Protein AF-A0A015IZM3-F1 (afdb_monomer_lite)

Secondary structure (DSSP, 8-state):
----HHHHHHHHHHHHHTTHHHHH-----EEE-----------GGGGTHHHHHHHHHHHHHHTT----SHHHHHHHHTTSTT-----EE---TTTTTTBPPPTT--TT-EEE---SSTTTT-EEEESBTTBS--EEE-HHHHTTTBSSPPP----EEPPPPPPPSS---PPP--TT---

Structure (mmCIF, N/CA/C/O backbone):
data_AF-A0A015IZM3-F1
#
_entry.id   AF-A0A015IZM3-F1
#
loop_
_atom_site.group_PDB
_atom_site.id
_atom_site.type_symbol
_atom_site.label_atom_id
_atom_site.label_alt_id
_atom_site.label_comp_id
_atom_site.label_asym_id
_atom_site.label_entity_id
_atom_site.label_seq_id
_atom_site.pdbx_PDB_ins_code
_atom_site.Cartn_x
_atom_site.Cartn_y
_atom_site.Cartn_z
_atom_site.occupancy
_atom_site.B_iso_or_equiv
_atom_site.auth_seq_id
_atom_site.auth_comp_id
_atom_site.auth_asym_id
_atom_site.auth_atom_id
_atom_site.pdbx_PDB_model_num
ATOM 1 N N . MET A 1 1 ? 13.646 -12.390 21.879 1.00 31.30 1 MET A N 1
ATOM 2 C CA . MET A 1 1 ? 12.645 -11.314 22.032 1.00 31.30 1 MET A CA 1
ATOM 3 C C . MET A 1 1 ? 12.092 -11.050 20.647 1.00 31.30 1 MET A C 1
ATOM 5 O O . MET A 1 1 ? 12.890 -10.894 19.738 1.00 31.30 1 MET A O 1
ATOM 9 N N . SER A 1 2 ? 10.776 -11.173 20.465 1.00 40.72 2 SER A N 1
ATOM 10 C CA . SER A 1 2 ? 10.121 -11.045 19.157 1.00 40.72 2 SER A CA 1
ATOM 11 C C . SER A 1 2 ? 10.248 -9.608 18.666 1.00 40.72 2 SER A C 1
ATOM 13 O O . SER A 1 2 ? 9.826 -8.693 19.372 1.00 40.72 2 SER A O 1
ATOM 15 N N . ASP A 1 3 ? 10.850 -9.424 17.497 1.00 42.78 3 ASP A N 1
ATOM 16 C CA . ASP A 1 3 ? 10.944 -8.140 16.814 1.00 42.78 3 ASP A CA 1
ATOM 17 C C . ASP A 1 3 ? 9.534 -7.674 16.413 1.00 42.78 3 ASP A C 1
ATOM 19 O O . ASP A 1 3 ? 8.949 -8.127 15.433 1.00 42.78 3 ASP A O 1
ATOM 23 N N . ASN A 1 4 ? 8.941 -6.805 17.232 1.00 53.84 4 ASN A N 1
ATOM 24 C CA . ASN A 1 4 ? 7.640 -6.205 16.946 1.00 53.84 4 ASN A CA 1
ATOM 25 C C . ASN A 1 4 ? 7.734 -5.080 15.896 1.00 53.84 4 ASN A C 1
ATOM 27 O O . ASN A 1 4 ? 6.693 -4.530 15.537 1.00 53.84 4 ASN A O 1
ATOM 31 N N . GLY A 1 5 ? 8.932 -4.718 15.411 1.00 54.72 5 GLY A N 1
ATOM 32 C CA . GLY A 1 5 ? 9.153 -3.584 14.505 1.00 54.72 5 GLY A CA 1
ATOM 33 C C . GLY A 1 5 ? 8.346 -3.687 13.210 1.00 54.72 5 GLY A C 1
ATOM 34 O O . GLY A 1 5 ? 7.676 -2.735 12.810 1.00 54.72 5 GLY A O 1
ATOM 35 N N . ALA A 1 6 ? 8.292 -4.889 12.640 1.00 57.69 6 ALA A N 1
ATOM 36 C CA . ALA A 1 6 ? 7.444 -5.259 11.509 1.00 57.69 6 ALA A CA 1
ATOM 37 C C . ALA A 1 6 ? 5.963 -4.860 11.691 1.00 57.69 6 ALA A C 1
ATOM 39 O O . ALA A 1 6 ? 5.340 -4.229 10.831 1.00 57.69 6 ALA A O 1
ATOM 40 N N . HIS A 1 7 ? 5.397 -5.172 12.857 1.00 63.56 7 HIS A N 1
ATOM 41 C CA . HIS A 1 7 ? 3.988 -4.919 13.146 1.00 63.56 7 HIS A CA 1
ATOM 42 C C . HIS A 1 7 ? 3.680 -3.428 13.371 1.00 63.56 7 HIS A C 1
ATOM 44 O O . HIS A 1 7 ? 2.561 -2.983 13.086 1.00 63.56 7 HIS A O 1
ATOM 50 N N . TYR A 1 8 ? 4.654 -2.649 13.857 1.00 67.06 8 TYR A N 1
ATOM 51 C CA . TYR A 1 8 ? 4.537 -1.189 13.918 1.00 67.06 8 TYR A CA 1
ATOM 52 C C . TYR A 1 8 ? 4.476 -0.595 12.514 1.00 67.06 8 TYR A C 1
ATOM 54 O O . TYR A 1 8 ? 3.544 0.152 12.226 1.00 67.06 8 TYR A O 1
ATOM 62 N N . HIS A 1 9 ? 5.367 -1.027 11.618 1.00 68.94 9 HIS A N 1
ATOM 63 C CA . HIS A 1 9 ? 5.409 -0.517 10.250 1.00 68.94 9 HIS A CA 1
ATOM 64 C C . HIS A 1 9 ? 4.086 -0.733 9.493 1.00 68.94 9 HIS A C 1
ATOM 66 O O . HIS A 1 9 ? 3.568 0.182 8.849 1.00 68.94 9 HIS A O 1
ATOM 72 N N . SER A 1 10 ? 3.492 -1.922 9.636 1.00 73.12 10 SER A N 1
ATOM 73 C CA . SER A 1 10 ? 2.195 -2.238 9.028 1.00 73.12 10 SER A CA 1
ATOM 74 C C . SER A 1 10 ? 1.063 -1.346 9.548 1.00 73.12 10 SER A C 1
ATOM 76 O O . SER A 1 10 ? 0.261 -0.831 8.770 1.00 73.12 10 SER A O 1
ATOM 78 N N . SER A 1 11 ? 1.010 -1.130 10.864 1.00 77.06 11 SER A N 1
ATOM 79 C CA . SER A 1 11 ? -0.050 -0.333 11.496 1.00 77.06 11 SER A CA 1
ATOM 80 C C . SER A 1 11 ? 0.076 1.154 11.143 1.00 77.06 11 SER A C 1
ATOM 82 O O . SER A 1 11 ? -0.928 1.829 10.921 1.00 77.06 11 SER A O 1
ATOM 84 N N . GLU A 1 12 ? 1.309 1.658 11.054 1.00 77.31 12 GLU A N 1
ATOM 85 C CA . GLU A 1 12 ? 1.615 3.021 10.619 1.00 77.31 12 GLU A CA 1
ATOM 86 C C . GLU A 1 12 ? 1.162 3.282 9.188 1.00 77.31 12 GLU A C 1
ATOM 88 O O . GLU A 1 12 ? 0.444 4.248 8.934 1.00 77.31 12 GLU A O 1
ATOM 93 N N . LEU A 1 13 ? 1.519 2.396 8.255 1.00 77.62 13 LEU A N 1
ATOM 94 C CA . LEU A 1 13 ? 1.114 2.553 6.863 1.00 77.62 13 LEU A CA 1
ATOM 95 C C . LEU A 1 13 ? -0.413 2.515 6.717 1.00 77.62 13 LEU A C 1
ATOM 97 O O . LEU A 1 13 ? -0.970 3.350 6.009 1.00 77.62 13 LEU A O 1
ATOM 101 N N . MET A 1 14 ? -1.097 1.604 7.422 1.00 81.12 14 MET A N 1
ATOM 102 C CA . MET A 1 14 ? -2.566 1.541 7.437 1.00 81.12 14 MET A CA 1
ATOM 103 C C . MET A 1 14 ? -3.193 2.862 7.888 1.00 81.12 14 MET A C 1
ATOM 105 O O . MET A 1 14 ? -4.167 3.319 7.293 1.00 81.12 14 MET A O 1
ATOM 109 N N . ALA A 1 15 ? -2.629 3.473 8.929 1.00 80.50 15 ALA A N 1
ATOM 110 C CA . ALA A 1 15 ? -3.103 4.739 9.455 1.00 80.50 15 ALA A CA 1
ATOM 111 C C . ALA A 1 15 ? -2.925 5.888 8.449 1.00 80.50 15 ALA A C 1
ATOM 113 O O . ALA A 1 15 ? -3.828 6.704 8.302 1.00 80.50 15 ALA A O 1
ATOM 114 N N . ILE A 1 16 ? -1.808 5.933 7.714 1.00 79.81 16 ILE A N 1
ATOM 115 C CA . ILE A 1 16 ? -1.577 6.959 6.684 1.00 79.81 16 ILE A CA 1
ATOM 116 C C . ILE A 1 16 ? -2.477 6.718 5.460 1.00 79.81 16 ILE A C 1
ATOM 118 O O . ILE A 1 16 ? -3.134 7.652 5.002 1.00 79.81 16 ILE A O 1
ATOM 122 N N . ILE A 1 17 ? -2.534 5.485 4.936 1.00 80.38 17 ILE A N 1
ATOM 123 C CA . ILE A 1 17 ? -3.323 5.130 3.739 1.00 80.38 17 ILE A CA 1
ATOM 124 C C . ILE A 1 17 ? -4.797 5.499 3.921 1.00 80.38 17 ILE A C 1
ATOM 126 O O . ILE A 1 17 ? -5.424 5.982 2.979 1.00 80.38 17 ILE A O 1
ATOM 130 N N . ALA A 1 18 ? -5.328 5.350 5.138 1.00 81.88 18 ALA A N 1
ATOM 131 C CA . ALA A 1 18 ? -6.704 5.719 5.455 1.00 81.88 18 ALA A CA 1
ATOM 132 C C . ALA A 1 18 ? -7.052 7.184 5.146 1.00 81.88 18 ALA A C 1
ATOM 134 O O . ALA A 1 18 ? -8.217 7.491 4.904 1.00 81.88 18 ALA A O 1
ATOM 135 N N . HIS A 1 19 ? -6.055 8.069 5.107 1.00 82.81 19 HIS A N 1
ATOM 136 C CA . HIS A 1 19 ? -6.230 9.485 4.807 1.00 82.81 19 HIS A CA 1
ATOM 137 C C . HIS A 1 19 ? -5.755 9.893 3.405 1.00 82.81 19 HIS A C 1
ATOM 139 O O . HIS A 1 19 ? -5.877 11.057 3.038 1.00 82.81 19 HIS A O 1
ATOM 145 N N . TRP A 1 20 ? -5.221 8.986 2.581 1.00 83.25 20 TRP A N 1
ATOM 146 C CA . TRP A 1 20 ? -4.648 9.361 1.278 1.00 83.25 20 TRP A CA 1
ATOM 147 C C . TRP A 1 20 ? -5.655 9.945 0.296 1.00 83.25 20 TRP A C 1
ATOM 149 O O . TRP A 1 20 ? -5.320 10.873 -0.442 1.00 83.25 20 TRP A O 1
ATOM 159 N N . ASN A 1 21 ? -6.883 9.432 0.290 1.00 83.88 21 ASN A N 1
ATOM 160 C CA . ASN A 1 21 ? -7.919 9.977 -0.575 1.00 83.88 21 ASN A CA 1
ATOM 161 C C . ASN A 1 21 ? -8.290 11.404 -0.144 1.00 83.88 21 ASN A C 1
ATOM 163 O O . ASN A 1 21 ? -8.295 12.312 -0.969 1.00 83.88 21 ASN A O 1
ATOM 167 N N . GLU A 1 22 ? -8.483 11.620 1.159 1.00 85.38 22 GLU A N 1
ATOM 168 C CA . GLU A 1 22 ? -8.754 12.939 1.739 1.00 85.38 22 GLU A CA 1
ATOM 169 C C . GLU A 1 22 ? -7.607 13.927 1.468 1.00 85.38 22 GLU A C 1
ATOM 171 O O . GLU A 1 22 ? -7.831 15.058 1.039 1.00 85.38 22 GLU A O 1
ATOM 176 N N . TRP A 1 23 ? -6.364 13.502 1.701 1.00 85.31 23 TRP A N 1
ATOM 177 C CA . TRP A 1 23 ? -5.197 14.375 1.645 1.00 85.31 23 TRP A CA 1
ATOM 178 C C . TRP A 1 23 ? -4.673 14.613 0.236 1.00 85.31 23 TRP A C 1
ATOM 180 O O . TRP A 1 23 ? -4.204 15.712 -0.045 1.00 85.31 23 TRP A O 1
ATOM 190 N N . TYR A 1 24 ? -4.701 13.617 -0.644 1.00 83.38 24 TYR A N 1
ATOM 191 C CA . TYR A 1 24 ? -4.023 13.685 -1.943 1.00 83.38 24 TYR A CA 1
ATOM 192 C C . TYR A 1 24 ? -4.926 13.333 -3.124 1.00 83.38 24 TYR A C 1
ATOM 194 O O . TYR A 1 24 ? -4.442 13.333 -4.249 1.00 83.38 24 TYR A O 1
ATOM 202 N N . GLN A 1 25 ? -6.213 13.034 -2.898 1.00 85.81 25 GLN A N 1
ATOM 203 C CA . GLN A 1 25 ? -7.117 12.507 -3.932 1.00 85.81 25 GLN A CA 1
ATOM 204 C C . GLN A 1 25 ? -6.595 11.204 -4.562 1.00 85.81 25 GLN A C 1
ATOM 206 O O . GLN A 1 25 ? -6.920 10.869 -5.698 1.00 85.81 25 GLN A O 1
ATOM 211 N N . ILE A 1 26 ? -5.792 10.448 -3.804 1.00 82.94 26 ILE A N 1
ATOM 212 C CA . ILE A 1 26 ? -5.265 9.149 -4.219 1.00 82.94 26 ILE A CA 1
ATOM 213 C C . ILE A 1 26 ? -6.156 8.062 -3.638 1.00 82.94 26 ILE A C 1
ATOM 215 O O . ILE A 1 26 ? -6.314 7.937 -2.424 1.00 82.94 26 ILE A O 1
ATOM 219 N N . GLU A 1 27 ? -6.736 7.258 -4.516 1.00 86.50 27 GLU A N 1
ATOM 220 C CA . GLU A 1 27 ? -7.569 6.132 -4.129 1.00 86.50 27 GLU A CA 1
ATOM 221 C C . GLU A 1 27 ? -6.742 4.841 -4.119 1.00 86.50 27 GLU A C 1
ATOM 223 O O . GLU A 1 27 ? -6.453 4.248 -5.158 1.00 86.50 27 GLU A O 1
ATOM 228 N N . VAL A 1 28 ? -6.349 4.398 -2.925 1.00 84.62 28 VAL A N 1
ATOM 229 C CA . VAL A 1 28 ? -5.643 3.124 -2.751 1.00 84.62 28 VAL A CA 1
ATOM 230 C C . VAL A 1 28 ? -6.648 1.982 -2.878 1.00 84.62 28 VAL A C 1
ATOM 232 O O . VAL A 1 28 ? -7.685 1.991 -2.219 1.00 84.62 28 VAL A O 1
ATOM 235 N N . ARG A 1 29 ? -6.350 0.992 -3.726 1.00 87.88 29 ARG A N 1
ATOM 236 C CA . ARG A 1 29 ? -7.209 -0.188 -3.942 1.00 87.88 29 ARG A CA 1
ATOM 237 C C . ARG A 1 29 ? -6.700 -1.410 -3.187 1.00 87.88 29 ARG A C 1
ATOM 239 O O . ARG A 1 29 ? -7.482 -2.115 -2.544 1.00 87.88 29 ARG A O 1
ATOM 246 N N . ASP A 1 30 ? -5.394 -1.627 -3.223 1.00 86.38 30 ASP A N 1
ATOM 247 C CA . ASP A 1 30 ? -4.704 -2.722 -2.556 1.00 86.38 30 ASP A CA 1
ATOM 248 C C . ASP A 1 30 ? -3.210 -2.418 -2.410 1.00 86.38 30 ASP A C 1
ATOM 250 O O . ASP A 1 30 ? -2.686 -1.510 -3.056 1.00 86.38 30 ASP A O 1
ATOM 254 N N . TRP A 1 31 ? -2.543 -3.132 -1.501 1.00 83.50 31 TRP A N 1
ATOM 255 C CA . TRP A 1 31 ? -1.093 -3.059 -1.318 1.00 83.50 31 TRP A CA 1
ATOM 256 C C . TRP A 1 31 ? -0.540 -4.356 -0.719 1.00 83.50 31 TRP A C 1
ATOM 258 O O . TRP A 1 31 ? -1.258 -5.168 -0.128 1.00 83.50 31 TRP A O 1
ATOM 268 N N . GLN A 1 32 ? 0.769 -4.543 -0.862 1.00 77.31 32 GLN A N 1
ATOM 269 C CA . GLN A 1 32 ? 1.512 -5.668 -0.307 1.00 77.31 32 GLN A CA 1
ATOM 270 C C . GLN A 1 32 ? 2.901 -5.180 0.115 1.00 77.31 32 GLN A C 1
ATOM 272 O O . GLN A 1 32 ? 3.525 -4.410 -0.614 1.00 77.31 32 GLN A O 1
ATOM 277 N N . PHE A 1 33 ? 3.384 -5.603 1.286 1.00 69.81 33 PHE A N 1
ATOM 278 C CA . PHE A 1 33 ? 4.757 -5.297 1.691 1.00 69.81 33 PHE A CA 1
ATOM 279 C C . PHE A 1 33 ? 5.745 -6.234 1.002 1.00 69.81 33 PHE A C 1
ATOM 281 O O . PHE A 1 33 ? 5.455 -7.406 0.753 1.00 69.81 33 PHE A O 1
ATOM 288 N N . LEU A 1 34 ? 6.934 -5.703 0.732 1.00 61.34 34 LEU A N 1
ATOM 289 C CA . LEU A 1 34 ? 8.061 -6.435 0.179 1.00 61.34 34 LEU A CA 1
ATOM 290 C C . LEU A 1 34 ? 9.246 -6.246 1.124 1.00 61.34 34 LEU A C 1
ATOM 292 O O . LEU A 1 34 ? 9.689 -5.120 1.334 1.00 61.34 34 LEU A O 1
ATOM 296 N N . GLU A 1 35 ? 9.755 -7.336 1.687 1.00 48.84 35 GLU A N 1
ATOM 297 C CA . GLU A 1 35 ? 11.016 -7.335 2.427 1.00 48.84 35 GLU A CA 1
ATOM 298 C C . GLU A 1 35 ? 12.085 -8.032 1.575 1.00 48.84 35 GLU A C 1
ATOM 300 O O . GLU A 1 35 ? 11.945 -9.219 1.270 1.00 48.84 35 GLU A O 1
ATOM 305 N N . PRO A 1 36 ? 13.153 -7.329 1.159 1.00 41.16 36 PRO A N 1
ATOM 306 C CA . PRO A 1 36 ? 14.318 -7.970 0.570 1.00 41.16 36 PRO A CA 1
ATOM 307 C C . PRO A 1 36 ? 15.136 -8.638 1.689 1.00 41.16 36 PRO A C 1
ATOM 309 O O . PRO A 1 36 ? 15.860 -7.968 2.420 1.00 41.16 36 PRO A O 1
ATOM 312 N N . GLY A 1 37 ? 15.011 -9.958 1.847 1.00 36.38 37 GLY A N 1
ATOM 313 C CA . GLY A 1 37 ? 15.763 -10.734 2.840 1.00 36.38 37 GLY A CA 1
ATOM 314 C C . GLY A 1 37 ? 15.491 -12.237 2.734 1.00 36.38 37 GLY A C 1
ATOM 315 O O . GLY A 1 37 ? 14.349 -12.642 2.576 1.00 36.38 37 GLY A O 1
ATOM 316 N N . GLU A 1 38 ? 16.570 -13.025 2.749 1.00 36.34 38 GLU A N 1
ATOM 317 C CA . GLU A 1 38 ? 16.718 -14.474 2.506 1.00 36.34 38 GLU A CA 1
ATOM 318 C C . GLU A 1 38 ? 15.458 -15.343 2.310 1.00 36.34 38 GLU A C 1
ATOM 320 O O . GLU A 1 38 ? 14.623 -15.542 3.190 1.00 36.34 38 GLU A O 1
ATOM 325 N N . ALA A 1 39 ? 15.410 -15.975 1.132 1.00 45.38 39 ALA A N 1
ATOM 326 C CA . ALA A 1 39 ? 14.409 -16.947 0.728 1.00 45.38 39 ALA A CA 1
ATOM 327 C C . ALA A 1 39 ? 14.171 -18.051 1.775 1.00 45.38 39 ALA A C 1
ATOM 329 O O . ALA A 1 39 ? 15.062 -18.845 2.083 1.00 45.38 39 ALA A O 1
ATOM 330 N N . LYS A 1 40 ? 12.913 -18.204 2.204 1.00 39.41 40 LYS A N 1
ATOM 331 C CA . LYS A 1 40 ? 12.394 -19.488 2.687 1.00 39.41 40 LYS A CA 1
ATOM 332 C C . LYS A 1 40 ? 10.889 -19.607 2.443 1.00 39.41 40 LYS A C 1
ATOM 334 O O . LYS A 1 40 ? 10.087 -19.011 3.144 1.00 39.41 40 LYS A O 1
ATOM 339 N N . SER A 1 41 ? 10.566 -20.380 1.403 1.00 53.06 41 SER A N 1
ATOM 340 C CA . SER A 1 41 ? 9.326 -21.126 1.123 1.00 53.06 41 SER A CA 1
ATOM 341 C C . SER A 1 41 ? 7.991 -20.585 1.671 1.00 53.06 41 SER A C 1
ATOM 343 O O . SER A 1 41 ? 7.779 -20.622 2.884 1.00 53.06 41 SER A O 1
ATOM 345 N N . THR A 1 42 ? 7.012 -20.346 0.778 1.00 36.97 42 THR A N 1
ATOM 346 C CA . THR A 1 42 ? 5.780 -21.176 0.624 1.00 36.97 42 THR A CA 1
ATOM 347 C C . THR A 1 42 ? 4.619 -20.388 -0.040 1.00 36.97 42 THR A C 1
ATOM 349 O O . THR A 1 42 ? 4.020 -19.523 0.587 1.00 36.97 42 THR A O 1
ATOM 352 N N . ILE A 1 43 ? 4.266 -20.804 -1.274 1.00 38.69 43 ILE A N 1
ATOM 353 C CA . ILE A 1 43 ? 2.975 -20.703 -2.016 1.00 38.69 43 ILE A CA 1
ATOM 354 C C . ILE A 1 43 ? 2.849 -19.705 -3.198 1.00 38.69 43 ILE A C 1
ATOM 356 O O . ILE A 1 43 ? 2.908 -18.483 -3.082 1.00 38.69 43 ILE A O 1
ATOM 360 N N . ASP A 1 44 ? 2.563 -20.312 -4.356 1.00 39.44 44 ASP A N 1
ATOM 361 C CA . ASP A 1 44 ? 2.580 -19.852 -5.754 1.00 39.44 44 ASP A CA 1
ATOM 362 C C . ASP A 1 44 ? 1.641 -18.702 -6.178 1.00 39.44 44 ASP A C 1
ATOM 364 O O . ASP A 1 44 ? 1.564 -18.377 -7.360 1.00 39.44 44 ASP A O 1
ATOM 368 N N . SER A 1 45 ? 0.978 -17.989 -5.268 1.00 40.72 45 SER A N 1
ATOM 369 C CA . SER A 1 45 ? 0.394 -16.670 -5.602 1.00 40.72 45 SER A CA 1
ATOM 370 C C . SER A 1 45 ? 1.411 -15.533 -5.459 1.00 40.72 45 SER A C 1
ATOM 372 O O . SER A 1 45 ? 1.262 -14.479 -6.078 1.00 40.72 45 SER A O 1
ATOM 374 N N . HIS A 1 46 ? 2.511 -15.783 -4.739 1.00 47.25 46 HIS A N 1
ATOM 375 C CA . HIS A 1 46 ? 3.743 -15.000 -4.826 1.00 47.25 46 HIS A CA 1
ATOM 376 C C . HIS A 1 46 ? 4.426 -15.115 -6.208 1.00 47.25 46 HIS A C 1
ATOM 378 O O . HIS A 1 46 ? 5.483 -14.549 -6.413 1.00 47.25 46 HIS A O 1
ATOM 384 N N . HIS A 1 47 ? 3.865 -15.826 -7.188 1.00 48.72 47 HIS A N 1
ATOM 385 C CA . HIS A 1 47 ? 4.478 -15.990 -8.510 1.00 48.72 47 HIS A CA 1
ATOM 386 C C . HIS A 1 47 ? 3.865 -15.093 -9.601 1.00 48.72 47 HIS A C 1
ATOM 388 O O . HIS A 1 47 ? 4.220 -15.256 -10.761 1.00 48.72 47 HIS A O 1
ATOM 394 N N . ALA A 1 48 ? 2.973 -14.143 -9.296 1.00 39.38 48 ALA A N 1
ATOM 395 C CA . ALA A 1 48 ? 2.396 -13.257 -10.324 1.00 39.38 48 ALA A CA 1
ATOM 396 C C . ALA A 1 48 ? 2.778 -11.780 -10.127 1.00 39.38 48 ALA A C 1
ATOM 398 O O . ALA A 1 48 ? 3.507 -11.230 -10.946 1.00 39.38 48 ALA A O 1
ATOM 399 N N . ALA A 1 49 ? 2.374 -11.147 -9.019 1.00 44.75 49 ALA A N 1
ATOM 400 C CA . ALA A 1 49 ? 2.745 -9.754 -8.720 1.00 44.75 49 ALA A CA 1
ATOM 401 C C . ALA A 1 49 ? 4.239 -9.618 -8.373 1.00 44.75 49 ALA A C 1
ATOM 403 O O . ALA A 1 49 ? 4.956 -8.783 -8.921 1.00 44.75 49 ALA A O 1
ATOM 404 N N . ILE A 1 50 ? 4.720 -10.529 -7.527 1.00 49.56 50 ILE A N 1
ATOM 405 C CA . ILE A 1 50 ? 6.137 -10.702 -7.208 1.00 49.56 50 ILE A CA 1
ATOM 406 C C . ILE A 1 50 ? 6.913 -11.139 -8.451 1.00 49.56 50 ILE A C 1
ATOM 408 O O . ILE A 1 50 ? 8.010 -10.643 -8.623 1.00 49.56 50 ILE A O 1
ATOM 412 N N . SER A 1 51 ? 6.361 -11.940 -9.373 1.00 49.97 51 SER A N 1
ATOM 413 C CA . SER A 1 51 ? 7.069 -12.253 -10.626 1.00 49.97 51 SER A CA 1
ATOM 414 C C . SER A 1 51 ? 7.182 -11.085 -11.575 1.00 49.97 51 SER A C 1
ATOM 416 O O . SER A 1 51 ? 8.221 -10.974 -12.195 1.00 49.97 51 SER A O 1
ATOM 418 N N . ILE A 1 52 ? 6.176 -10.220 -11.724 1.00 52.09 52 ILE A N 1
ATOM 419 C CA . ILE A 1 52 ? 6.310 -9.058 -12.614 1.00 52.09 52 ILE A CA 1
ATOM 420 C C . ILE A 1 52 ? 7.392 -8.123 -12.060 1.00 52.09 52 ILE A C 1
ATOM 422 O O . ILE A 1 52 ? 8.325 -7.787 -12.783 1.00 52.09 52 ILE A O 1
ATOM 426 N N . LEU A 1 53 ? 7.353 -7.802 -10.762 1.00 57.97 53 LEU A N 1
ATOM 427 C CA . LEU A 1 53 ? 8.352 -6.933 -10.136 1.00 57.97 53 LEU A CA 1
ATOM 428 C C . LEU A 1 53 ? 9.742 -7.589 -10.016 1.00 57.97 53 LEU A C 1
ATOM 430 O O . LEU A 1 53 ? 10.738 -6.931 -10.306 1.00 57.97 53 LEU A O 1
ATOM 434 N N . LEU A 1 54 ? 9.842 -8.881 -9.660 1.00 55.75 54 LEU A N 1
ATOM 435 C CA . LEU A 1 54 ? 11.113 -9.620 -9.691 1.00 55.75 54 LEU A CA 1
ATOM 436 C C . LEU A 1 54 ? 11.620 -9.805 -11.110 1.00 55.75 54 LEU A C 1
ATOM 438 O O . LEU A 1 54 ? 12.812 -9.676 -11.300 1.00 55.75 54 LEU A O 1
ATOM 442 N N . LEU A 1 55 ? 10.796 -10.116 -12.111 1.00 55.72 55 LEU A N 1
ATOM 443 C CA . LEU A 1 55 ? 11.276 -10.246 -13.492 1.00 55.72 55 LEU A CA 1
ATOM 444 C C . LEU A 1 55 ? 11.846 -8.921 -13.979 1.00 55.72 55 LEU A C 1
ATOM 446 O O . LEU A 1 55 ? 12.895 -8.917 -14.620 1.00 55.72 55 LEU A O 1
ATOM 450 N N . ILE A 1 56 ? 11.192 -7.814 -13.634 1.00 62.94 56 ILE A N 1
ATOM 451 C CA . ILE A 1 56 ? 11.672 -6.466 -13.915 1.00 62.94 56 ILE A CA 1
ATOM 452 C C . ILE A 1 56 ? 12.998 -6.201 -13.196 1.00 62.94 56 ILE A C 1
ATOM 454 O O . ILE A 1 56 ? 13.991 -5.920 -13.861 1.00 62.94 56 ILE A O 1
ATOM 458 N N . ALA A 1 57 ? 13.058 -6.376 -11.874 1.00 60.25 57 ALA A N 1
ATOM 459 C CA . ALA A 1 57 ? 14.261 -6.119 -11.081 1.00 60.25 57 ALA A CA 1
ATOM 460 C C . ALA A 1 57 ? 15.419 -7.076 -11.426 1.00 60.25 57 ALA A C 1
ATOM 462 O O . ALA A 1 57 ? 16.554 -6.649 -11.597 1.00 60.25 57 ALA A O 1
ATOM 463 N N . VAL A 1 58 ? 15.151 -8.371 -11.605 1.00 62.47 58 VAL A N 1
ATOM 464 C CA . VAL A 1 58 ? 16.136 -9.392 -12.004 1.00 62.47 58 VAL A CA 1
ATOM 465 C C . VAL A 1 58 ? 16.648 -9.124 -13.411 1.00 62.47 58 VAL A C 1
ATOM 467 O O . VAL A 1 58 ? 17.837 -9.309 -13.658 1.00 62.47 58 VAL A O 1
ATOM 470 N N . ARG A 1 59 ? 15.801 -8.685 -14.351 1.00 64.44 59 ARG A N 1
ATOM 471 C CA . ARG A 1 59 ? 16.275 -8.263 -15.674 1.00 64.44 59 ARG A CA 1
ATOM 472 C C . ARG A 1 59 ? 17.143 -7.016 -15.567 1.00 64.44 59 ARG A C 1
ATOM 474 O O . ARG A 1 59 ? 18.193 -6.991 -16.199 1.00 64.44 59 ARG A O 1
ATOM 481 N N . TYR A 1 60 ? 16.730 -6.038 -14.766 1.00 68.50 60 TYR A N 1
ATOM 482 C CA . TYR A 1 60 ? 17.471 -4.800 -14.527 1.00 68.50 60 TYR A CA 1
ATOM 483 C C . TYR A 1 60 ? 18.878 -5.085 -13.973 1.00 68.50 60 TYR A C 1
ATOM 485 O O . TYR A 1 60 ? 19.868 -4.599 -14.513 1.00 68.50 60 TYR A O 1
ATOM 493 N N . VAL A 1 61 ? 18.983 -6.020 -13.022 1.00 64.00 61 VAL A N 1
ATOM 494 C CA . VAL A 1 61 ? 20.265 -6.535 -12.509 1.00 64.00 61 VAL A CA 1
ATOM 495 C C . VAL A 1 61 ? 21.041 -7.336 -13.553 1.00 64.00 61 VAL A C 1
ATOM 497 O O . VAL A 1 61 ? 22.246 -7.150 -13.703 1.00 64.00 61 VAL A O 1
ATOM 500 N N . ARG A 1 62 ? 20.382 -8.196 -14.338 1.00 69.75 62 ARG A N 1
ATOM 501 C CA . ARG A 1 62 ? 21.044 -8.995 -15.390 1.00 69.75 62 ARG A CA 1
ATOM 502 C C . ARG A 1 62 ? 21.659 -8.156 -16.503 1.00 69.75 62 ARG A C 1
ATOM 504 O O . ARG A 1 62 ? 22.657 -8.582 -17.072 1.00 69.75 62 ARG A O 1
ATOM 511 N N . ILE A 1 63 ? 21.072 -7.007 -16.828 1.00 67.25 63 ILE A N 1
ATOM 512 C CA . ILE A 1 63 ? 21.631 -6.075 -17.817 1.00 67.25 63 ILE A CA 1
ATOM 513 C C . ILE A 1 63 ? 22.637 -5.087 -17.188 1.00 67.25 63 ILE A C 1
ATOM 515 O O . ILE A 1 63 ? 23.116 -4.195 -17.880 1.00 67.25 63 ILE A O 1
ATOM 519 N N . GLY A 1 64 ? 22.992 -5.278 -15.909 1.00 73.00 64 GLY A N 1
ATOM 520 C CA . GLY A 1 64 ? 24.100 -4.598 -15.236 1.00 73.00 64 GLY A CA 1
ATOM 521 C C . GLY A 1 64 ? 23.725 -3.420 -14.331 1.00 73.00 64 GLY A C 1
ATOM 522 O O . GLY A 1 64 ? 24.633 -2.719 -13.891 1.00 73.00 64 GLY A O 1
ATOM 523 N N . TYR A 1 65 ? 22.438 -3.182 -14.046 1.00 70.62 65 TYR A N 1
ATOM 524 C CA . TYR A 1 65 ? 22.002 -2.094 -13.159 1.00 70.62 65 TYR A CA 1
ATOM 525 C C . TYR A 1 65 ? 21.686 -2.581 -11.744 1.00 70.62 65 TYR A C 1
ATOM 527 O O . TYR A 1 65 ? 21.081 -3.628 -11.550 1.00 70.62 65 TYR A O 1
ATOM 535 N N . ASP A 1 66 ? 22.004 -1.772 -10.739 1.00 72.56 66 ASP A N 1
ATOM 536 C CA . ASP A 1 66 ? 21.605 -2.052 -9.360 1.00 72.56 66 ASP A CA 1
ATOM 537 C C . ASP A 1 66 ? 20.221 -1.468 -9.045 1.00 72.56 66 ASP A C 1
ATOM 539 O O . ASP A 1 66 ? 19.869 -0.393 -9.527 1.00 72.56 66 ASP A O 1
ATOM 543 N N . VAL A 1 67 ? 19.463 -2.144 -8.175 1.00 70.75 67 VAL 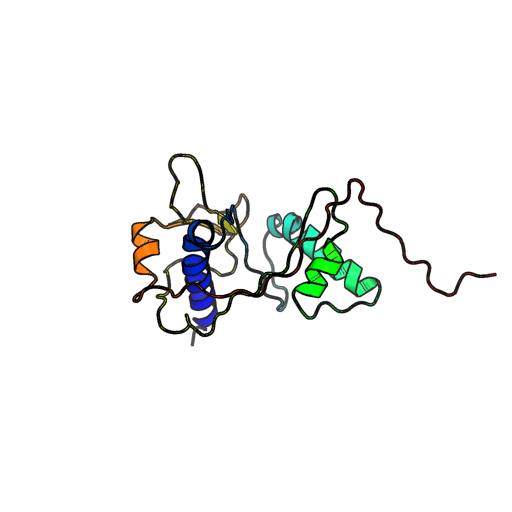A N 1
ATOM 544 C CA . VAL A 1 67 ? 18.220 -1.618 -7.584 1.00 70.75 67 VAL A CA 1
ATOM 545 C C . VAL A 1 67 ? 18.513 -1.238 -6.136 1.00 70.75 67 VAL A C 1
ATOM 547 O O . VAL A 1 67 ? 18.653 -2.113 -5.283 1.00 70.75 67 VAL A O 1
ATOM 550 N N . ARG A 1 68 ? 18.663 0.059 -5.861 1.00 74.56 68 ARG A N 1
ATOM 551 C CA . ARG A 1 68 ? 19.105 0.588 -4.560 1.00 74.56 68 ARG A CA 1
ATOM 552 C C . ARG A 1 68 ? 18.029 1.425 -3.874 1.00 74.56 68 ARG A C 1
ATOM 554 O O . ARG A 1 68 ? 17.973 1.457 -2.649 1.00 74.56 68 ARG A O 1
ATOM 561 N N . GLU A 1 69 ? 17.180 2.087 -4.647 1.00 73.25 69 GLU A N 1
ATOM 562 C CA . GLU A 1 69 ? 16.147 3.003 -4.159 1.00 73.25 69 GLU A CA 1
ATOM 563 C C . GLU A 1 69 ? 14.877 2.938 -5.024 1.00 73.25 69 GLU A C 1
ATOM 565 O O . GLU A 1 69 ? 14.854 2.334 -6.097 1.00 73.25 69 GLU A O 1
ATOM 570 N N . GLY A 1 70 ? 13.784 3.552 -4.555 1.00 72.44 70 GLY A N 1
ATOM 571 C CA . GLY A 1 70 ? 12.472 3.462 -5.209 1.00 72.44 70 GLY A CA 1
ATOM 572 C C . GLY A 1 70 ? 12.468 3.934 -6.668 1.00 72.44 70 GLY A C 1
ATOM 573 O O . GLY A 1 70 ? 11.753 3.369 -7.495 1.00 72.44 70 GLY A O 1
ATOM 574 N N . LYS A 1 71 ? 13.314 4.909 -7.025 1.00 77.69 71 LYS A N 1
ATOM 575 C CA . LYS A 1 71 ? 13.447 5.382 -8.413 1.00 77.69 71 LYS A CA 1
ATOM 576 C C . LYS A 1 71 ? 13.977 4.303 -9.366 1.00 77.69 71 LYS A C 1
ATOM 578 O O . LYS A 1 71 ? 13.579 4.289 -10.524 1.00 77.69 71 LYS A O 1
ATOM 583 N N . ASP A 1 72 ? 14.816 3.385 -8.884 1.00 75.69 72 ASP A N 1
ATOM 584 C CA . ASP A 1 72 ? 15.363 2.303 -9.711 1.00 75.69 72 ASP A CA 1
ATOM 585 C C . ASP A 1 72 ? 14.264 1.291 -10.058 1.00 75.69 72 ASP A C 1
ATOM 587 O O . ASP A 1 72 ? 14.254 0.716 -11.143 1.00 75.69 72 ASP A O 1
ATOM 591 N N . ILE A 1 73 ? 13.288 1.119 -9.158 1.00 76.12 73 ILE A N 1
ATOM 592 C CA . ILE A 1 73 ? 12.100 0.295 -9.400 1.00 76.12 73 ILE A CA 1
ATOM 593 C C . ILE A 1 73 ? 11.212 0.939 -10.468 1.00 76.12 73 ILE A C 1
ATOM 595 O O . ILE A 1 73 ? 10.759 0.247 -11.380 1.00 76.12 73 ILE A O 1
ATOM 599 N N . VAL A 1 74 ? 10.981 2.254 -10.373 1.00 80.19 74 VAL A N 1
ATOM 600 C CA . VAL A 1 74 ? 10.225 3.007 -11.388 1.00 80.19 74 VAL A CA 1
ATOM 601 C C . VAL A 1 74 ? 10.905 2.881 -12.747 1.00 80.19 74 VAL A C 1
ATOM 603 O O . VAL A 1 74 ? 10.253 2.517 -13.720 1.00 80.19 74 VAL A O 1
ATOM 606 N N . GLU A 1 75 ? 12.217 3.104 -12.807 1.00 79.12 75 GLU A N 1
ATOM 607 C CA . GLU A 1 75 ? 12.995 3.026 -14.044 1.00 79.12 75 GLU A CA 1
ATOM 608 C C . GLU A 1 75 ? 12.970 1.622 -14.662 1.00 79.12 75 GLU A C 1
ATOM 610 O O . GLU A 1 75 ? 12.785 1.476 -15.869 1.00 79.12 75 GLU A O 1
ATOM 615 N N . ALA A 1 76 ? 13.076 0.577 -13.840 1.00 75.56 76 ALA A N 1
ATOM 616 C CA . ALA A 1 76 ? 13.016 -0.797 -14.316 1.00 75.56 76 ALA A CA 1
ATOM 617 C C . ALA A 1 76 ? 11.625 -1.159 -14.877 1.00 75.56 76 ALA A C 1
ATOM 619 O O . ALA A 1 76 ? 11.518 -1.940 -15.826 1.00 75.56 76 ALA A O 1
ATOM 620 N N . ALA A 1 77 ? 10.557 -0.604 -14.298 1.00 76.62 77 ALA A N 1
ATOM 621 C CA . ALA A 1 77 ? 9.179 -0.976 -14.607 1.00 76.62 77 ALA A CA 1
ATOM 622 C C . ALA A 1 77 ? 8.451 -0.011 -15.567 1.00 76.62 77 ALA A C 1
ATOM 624 O O . ALA A 1 77 ? 7.368 -0.356 -16.038 1.00 76.62 77 ALA A O 1
ATOM 625 N N . LYS A 1 78 ? 9.019 1.156 -15.906 1.00 77.94 78 LYS A N 1
ATOM 626 C CA . LYS A 1 78 ? 8.341 2.218 -16.685 1.00 77.94 78 LYS A CA 1
ATOM 627 C C . LYS A 1 78 ? 7.820 1.797 -18.061 1.00 77.94 78 LYS A C 1
ATOM 629 O O . LYS A 1 78 ? 6.854 2.372 -18.540 1.00 77.94 78 LYS A O 1
ATOM 634 N N . HIS A 1 79 ? 8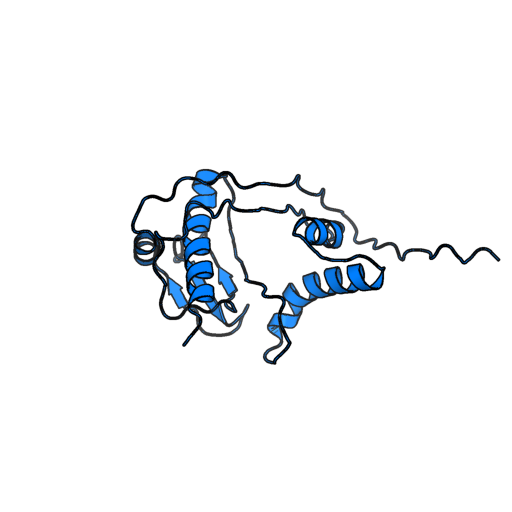.430 0.785 -18.674 1.00 75.00 79 HIS A N 1
ATOM 635 C CA . HIS A 1 79 ? 8.037 0.275 -19.993 1.00 75.00 79 HIS A CA 1
ATOM 636 C C . HIS A 1 79 ? 6.898 -0.753 -19.931 1.00 75.00 79 HIS A C 1
ATOM 638 O O . HIS A 1 79 ? 6.503 -1.309 -20.955 1.00 75.00 79 HIS A O 1
ATOM 644 N N . LEU A 1 80 ? 6.373 -1.073 -18.741 1.00 75.31 80 LEU A N 1
ATOM 645 C CA . LEU A 1 80 ? 5.207 -1.941 -18.623 1.00 75.31 80 LEU A CA 1
ATOM 646 C C . LEU A 1 80 ? 4.013 -1.315 -19.341 1.00 75.31 80 LEU A C 1
ATOM 648 O O . LEU A 1 80 ? 3.529 -0.243 -18.976 1.00 75.31 80 LEU A O 1
ATOM 652 N N . SER A 1 81 ? 3.517 -2.023 -20.353 1.00 77.12 81 SER A N 1
ATOM 653 C CA . SER A 1 81 ? 2.436 -1.498 -21.173 1.00 77.12 81 SER A CA 1
ATOM 654 C C . SER A 1 81 ? 1.188 -1.205 -20.338 1.00 77.12 81 SER A C 1
ATOM 656 O O . SER A 1 81 ? 0.794 -1.996 -19.477 1.00 77.12 81 SER A O 1
ATOM 658 N N . GLY A 1 82 ? 0.582 -0.042 -20.579 1.00 78.50 82 GLY A N 1
ATOM 659 C CA . GLY A 1 82 ? -0.622 0.405 -19.881 1.00 78.50 82 GLY A CA 1
ATOM 660 C C . GLY A 1 82 ? -0.429 0.740 -18.398 1.00 78.50 82 GLY A C 1
ATOM 661 O O . GLY A 1 82 ? -1.425 0.888 -17.694 1.00 78.50 82 GLY A O 1
ATOM 662 N N . THR A 1 83 ? 0.812 0.858 -17.912 1.00 77.19 83 THR A N 1
ATOM 663 C CA . THR A 1 83 ? 1.109 1.164 -16.505 1.00 77.19 83 THR A CA 1
ATOM 664 C C . THR A 1 83 ? 1.818 2.512 -16.382 1.00 77.19 83 THR A C 1
ATOM 666 O O . THR A 1 83 ? 2.785 2.774 -17.086 1.00 77.19 83 THR A O 1
ATOM 669 N N . SER A 1 84 ? 1.349 3.362 -15.466 1.00 82.06 84 SER A N 1
ATOM 670 C CA . SER A 1 84 ? 2.066 4.561 -15.019 1.00 82.06 84 SER A CA 1
ATOM 671 C C . SER A 1 84 ? 2.586 4.320 -13.606 1.00 82.06 84 SER A C 1
ATOM 673 O O . SER A 1 84 ? 1.892 3.724 -12.779 1.00 82.06 84 SER A O 1
ATOM 675 N N . LEU A 1 85 ? 3.815 4.747 -13.339 1.00 82.56 85 LEU A N 1
ATOM 676 C CA . LEU A 1 85 ? 4.510 4.512 -12.081 1.00 82.56 85 LEU A CA 1
ATOM 677 C C . LEU A 1 85 ? 5.040 5.825 -11.521 1.00 82.56 85 LEU A C 1
ATOM 679 O O . LEU A 1 85 ? 5.509 6.685 -12.259 1.00 82.56 85 LEU A O 1
ATOM 683 N N . ALA A 1 86 ? 5.003 5.947 -10.199 1.00 80.38 86 ALA A N 1
ATOM 684 C CA . ALA A 1 86 ? 5.673 7.009 -9.466 1.00 80.38 86 ALA A CA 1
ATOM 685 C C . ALA A 1 86 ? 6.221 6.446 -8.154 1.00 80.38 86 ALA A C 1
ATOM 687 O O . ALA A 1 86 ? 5.593 5.595 -7.519 1.00 80.38 86 ALA A O 1
ATOM 688 N N . ASN A 1 87 ? 7.387 6.935 -7.742 1.00 81.88 87 ASN A N 1
ATOM 689 C CA . ASN A 1 87 ? 7.918 6.687 -6.414 1.00 81.88 87 ASN A CA 1
ATOM 690 C C . ASN A 1 87 ? 7.224 7.627 -5.425 1.00 81.88 87 ASN A C 1
ATOM 692 O O . ASN A 1 87 ? 7.140 8.835 -5.660 1.00 81.88 87 ASN A O 1
ATOM 696 N N . LEU A 1 88 ? 6.759 7.065 -4.312 1.00 78.00 88 LEU A N 1
ATOM 697 C CA . LEU A 1 88 ? 6.164 7.815 -3.219 1.00 78.00 88 LEU A CA 1
ATOM 698 C C . LEU A 1 88 ? 6.884 7.475 -1.921 1.00 78.00 88 LEU A C 1
ATOM 700 O O . LEU A 1 88 ? 6.761 6.371 -1.390 1.00 78.00 88 LEU A O 1
ATOM 704 N N . GLU A 1 89 ? 7.583 8.460 -1.375 1.00 77.19 89 GLU A N 1
ATOM 705 C CA . GLU A 1 89 ? 8.266 8.339 -0.095 1.00 77.19 89 GLU A CA 1
ATOM 706 C C . GLU A 1 89 ? 7.466 9.087 0.972 1.00 77.19 89 GLU A C 1
ATOM 708 O O . GLU A 1 89 ? 7.468 10.323 0.986 1.00 77.19 89 GLU A O 1
ATOM 713 N N . PRO A 1 90 ? 6.750 8.378 1.862 1.00 69.25 90 PRO A N 1
ATOM 714 C CA . PRO A 1 90 ? 6.054 9.024 2.963 1.00 69.25 90 PRO A CA 1
ATOM 715 C C . PRO A 1 90 ? 7.062 9.610 3.957 1.00 69.25 90 PRO A C 1
ATOM 717 O O . PRO A 1 90 ? 8.025 8.942 4.330 1.00 69.25 90 PRO A O 1
ATOM 720 N N . ASP A 1 91 ? 6.805 10.831 4.426 1.00 71.56 91 ASP A N 1
ATOM 721 C CA . ASP A 1 91 ? 7.486 11.395 5.594 1.00 71.56 91 ASP A CA 1
ATOM 722 C C . ASP A 1 91 ? 7.020 10.634 6.849 1.00 71.56 91 ASP A C 1
ATOM 724 O O . ASP A 1 91 ? 5.840 10.673 7.210 1.00 71.56 91 ASP A O 1
ATOM 728 N N . ARG A 1 92 ? 7.937 9.874 7.462 1.00 64.56 92 ARG A N 1
ATOM 729 C CA . ARG A 1 92 ? 7.656 8.968 8.592 1.00 64.56 92 ARG A CA 1
ATOM 730 C C . ARG A 1 92 ? 8.066 9.543 9.946 1.00 64.56 92 ARG A C 1
ATOM 732 O O . ARG A 1 92 ? 7.675 8.983 10.971 1.00 64.56 92 ARG A O 1
ATOM 739 N N . ASP A 1 93 ? 8.786 10.665 9.978 1.00 65.25 93 ASP A N 1
ATOM 740 C CA . ASP A 1 93 ? 9.395 11.199 11.207 1.00 65.25 93 ASP A CA 1
ATOM 741 C C . ASP A 1 93 ? 8.347 11.634 12.247 1.00 65.25 93 ASP A C 1
ATOM 743 O O . ASP A 1 93 ? 8.626 11.734 13.442 1.00 65.25 93 ASP A O 1
ATOM 747 N N . GLN A 1 94 ? 7.103 11.837 11.811 1.00 59.03 94 GLN A N 1
ATOM 748 C CA . GLN A 1 94 ? 6.016 12.346 12.645 1.00 59.03 94 GLN A CA 1
ATOM 749 C C . GLN A 1 94 ? 5.139 11.245 13.276 1.00 59.03 94 GLN A C 1
ATOM 751 O O . GLN A 1 94 ? 4.281 11.550 14.112 1.00 59.03 94 GLN A O 1
ATOM 756 N N . LEU A 1 95 ? 5.329 9.969 12.909 1.00 60.00 95 LEU A N 1
ATOM 757 C CA . LEU A 1 95 ? 4.373 8.900 13.236 1.00 60.00 95 LEU A CA 1
ATOM 758 C C . LEU A 1 95 ? 4.825 7.944 14.360 1.00 60.00 95 LEU A C 1
ATOM 760 O O . LEU A 1 95 ? 3.980 7.502 15.148 1.00 60.00 95 LEU A O 1
ATOM 764 N N . GLY A 1 96 ? 6.142 7.751 14.514 1.00 56.72 96 GLY A N 1
ATOM 765 C CA . GLY A 1 96 ? 6.819 6.648 15.227 1.00 56.72 96 GLY A CA 1
ATOM 766 C C . GLY A 1 96 ? 6.413 6.294 16.666 1.00 56.72 96 GLY A C 1
ATOM 767 O O . GLY A 1 96 ? 6.804 5.244 17.168 1.00 56.72 96 GLY A O 1
ATOM 768 N N . SER A 1 97 ? 5.641 7.129 17.368 1.00 58.84 97 SER A N 1
ATOM 769 C CA . SER A 1 97 ? 5.199 6.857 18.752 1.00 58.84 97 SER A CA 1
ATOM 770 C C . SER A 1 97 ? 3.682 6.865 18.958 1.00 58.84 97 SER A C 1
ATOM 772 O O . SER A 1 97 ? 3.207 6.543 20.048 1.00 58.84 97 SER A O 1
ATOM 774 N N . ASN A 1 98 ? 2.900 7.224 17.937 1.00 69.00 98 ASN A N 1
ATOM 775 C CA . ASN A 1 98 ? 1.470 7.504 18.103 1.00 69.00 98 ASN A CA 1
ATOM 776 C C . ASN A 1 98 ? 0.557 6.386 17.573 1.00 69.00 98 ASN A C 1
ATOM 778 O O . ASN A 1 98 ? -0.663 6.484 17.737 1.00 69.00 98 ASN A O 1
ATOM 782 N N . VAL A 1 99 ? 1.121 5.332 16.971 1.00 75.31 99 VAL A N 1
ATOM 783 C CA . VAL A 1 99 ? 0.362 4.240 16.348 1.00 75.31 99 VAL A CA 1
ATOM 784 C C . VAL A 1 99 ? 0.456 2.952 17.164 1.00 75.31 99 VAL A C 1
ATOM 786 O O . VAL A 1 99 ? 1.533 2.477 17.518 1.00 75.31 99 VAL A O 1
ATOM 789 N N . LYS A 1 100 ? -0.704 2.376 17.480 1.00 81.56 100 LYS A N 1
ATOM 790 C CA . LYS A 1 100 ? -0.830 1.095 18.177 1.00 81.56 100 LYS A CA 1
ATOM 791 C C . LYS A 1 100 ? -0.700 -0.070 17.205 1.00 81.56 100 LYS A C 1
ATOM 793 O O . LYS A 1 100 ? -1.186 -0.013 16.081 1.00 81.56 100 LYS A O 1
ATOM 798 N N . THR A 1 101 ? -0.143 -1.170 17.696 1.00 76.62 101 THR A N 1
ATOM 799 C CA . THR A 1 101 ? -0.085 -2.435 16.966 1.00 76.62 101 THR A CA 1
ATOM 800 C C . THR A 1 101 ? -1.460 -3.098 16.871 1.00 76.62 101 THR A C 1
ATOM 802 O O . THR A 1 101 ? -2.184 -3.197 17.867 1.00 76.62 101 THR A O 1
ATOM 805 N N . ILE A 1 102 ? -1.794 -3.629 15.696 1.00 77.44 102 ILE A N 1
ATOM 806 C CA . ILE A 1 102 ? -2.982 -4.468 15.494 1.00 77.44 102 ILE A CA 1
ATOM 807 C C . ILE A 1 102 ? -2.619 -5.936 15.700 1.00 77.44 102 ILE A C 1
ATOM 809 O O . ILE A 1 102 ? -1.619 -6.425 15.180 1.00 77.44 102 ILE A O 1
ATOM 813 N N . LYS A 1 103 ? -3.442 -6.672 16.451 1.00 76.69 103 LYS A N 1
ATOM 814 C CA . LYS A 1 103 ? -3.258 -8.119 16.610 1.00 76.69 103 LYS A CA 1
ATOM 815 C C . LYS A 1 103 ? -3.667 -8.863 15.338 1.00 76.69 103 LYS A C 1
ATOM 817 O O . LYS A 1 103 ? -4.666 -8.523 14.713 1.00 76.69 103 LYS A O 1
ATOM 822 N N . GLY A 1 104 ? -2.935 -9.927 15.015 1.00 76.19 104 GLY A N 1
ATOM 823 C CA . GLY A 1 104 ? -3.274 -10.815 13.899 1.00 76.19 104 GLY A CA 1
ATOM 824 C C . GLY A 1 104 ? -2.932 -10.254 12.519 1.00 76.19 104 GLY A C 1
ATOM 825 O O . GLY A 1 104 ? -3.545 -10.678 11.544 1.00 76.19 104 GLY A O 1
ATOM 826 N N . ILE A 1 105 ? -1.989 -9.309 12.440 1.00 76.50 105 ILE A N 1
ATOM 827 C CA . ILE A 1 105 ? -1.419 -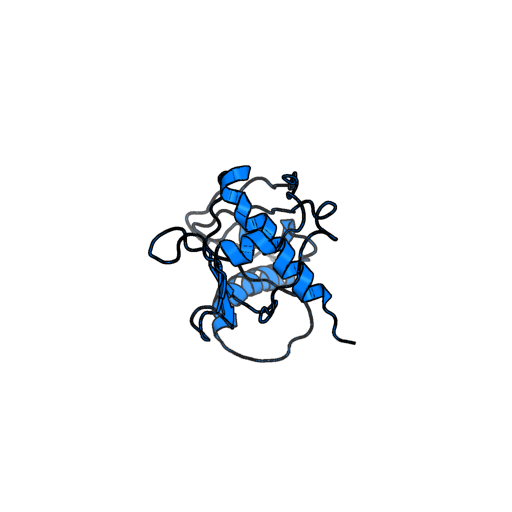8.810 11.180 1.00 76.50 105 ILE A CA 1
ATOM 828 C C . ILE A 1 105 ? -0.067 -9.475 10.913 1.00 76.50 105 ILE A C 1
ATOM 830 O O . ILE A 1 105 ? 0.637 -9.835 11.855 1.00 76.50 105 ILE A O 1
ATOM 834 N N . SER A 1 106 ? 0.307 -9.600 9.644 1.00 75.50 106 SER A N 1
ATOM 835 C CA . SER A 1 106 ? 1.638 -10.029 9.208 1.00 75.50 106 SER A CA 1
ATOM 836 C C . SER A 1 106 ? 2.106 -9.121 8.077 1.00 75.50 106 SER A C 1
ATOM 838 O O . SER A 1 106 ? 1.290 -8.709 7.251 1.00 75.50 106 SER A O 1
ATOM 840 N N . ASN A 1 107 ? 3.413 -8.864 8.001 1.00 68.38 107 ASN A N 1
ATOM 841 C CA . ASN A 1 107 ? 4.011 -8.139 6.876 1.00 68.38 107 ASN A CA 1
ATOM 842 C C . ASN A 1 107 ? 3.761 -8.853 5.543 1.00 68.38 107 ASN A C 1
ATOM 844 O O . ASN A 1 107 ? 3.674 -8.211 4.508 1.00 68.38 107 ASN A O 1
ATOM 848 N N . LEU A 1 108 ? 3.558 -10.171 5.555 1.00 72.31 108 LEU A N 1
ATOM 849 C CA . LEU A 1 108 ? 3.319 -10.941 4.335 1.00 72.31 108 LEU A CA 1
ATOM 850 C C . LEU A 1 108 ? 1.890 -10.811 3.794 1.00 72.31 108 LEU A C 1
ATOM 852 O O . LEU A 1 108 ? 1.589 -11.375 2.745 1.00 72.31 108 LEU A O 1
ATOM 856 N N . PHE A 1 109 ? 1.000 -10.104 4.495 1.00 80.56 109 PHE A N 1
ATOM 857 C CA . PHE A 1 109 ? -0.390 -10.002 4.077 1.00 80.56 109 PHE A CA 1
ATOM 858 C C . PHE A 1 109 ? -0.560 -9.199 2.787 1.00 80.56 109 PHE A C 1
ATOM 860 O O . PHE A 1 109 ? 0.079 -8.171 2.560 1.00 80.56 109 PHE A O 1
ATOM 867 N N . TYR A 1 110 ? -1.500 -9.669 1.972 1.00 83.50 110 TYR A N 1
ATOM 868 C CA . TYR A 1 110 ? -2.156 -8.872 0.952 1.00 83.50 110 TYR A CA 1
ATOM 869 C C . TYR A 1 110 ? -3.264 -8.055 1.602 1.00 83.50 110 TYR A C 1
ATOM 871 O O . TYR A 1 110 ? -4.111 -8.604 2.316 1.00 83.50 110 TYR A O 1
ATOM 879 N N . TRP A 1 111 ? -3.279 -6.765 1.302 1.00 87.81 111 TRP A N 1
ATOM 880 C CA . TRP A 1 111 ? -4.226 -5.813 1.848 1.00 87.81 111 TRP A CA 1
ATOM 881 C C . TRP A 1 111 ? -5.103 -5.253 0.743 1.00 87.81 111 TRP A C 1
ATOM 883 O O . TRP A 1 111 ? -4.642 -5.006 -0.367 1.00 87.81 111 TRP A O 1
ATOM 893 N N . LYS A 1 112 ? -6.372 -5.027 1.057 1.00 90.75 112 LYS A N 1
ATOM 894 C CA . LYS A 1 112 ? -7.352 -4.434 0.157 1.00 90.75 112 LYS A CA 1
ATOM 895 C C . LYS A 1 112 ? -8.115 -3.343 0.888 1.00 90.75 112 LYS A C 1
ATOM 897 O O . LYS A 1 112 ? -8.542 -3.544 2.026 1.00 90.75 112 LYS A O 1
ATOM 902 N N . TRP A 1 113 ? -8.324 -2.227 0.200 1.00 90.69 113 TRP A N 1
ATOM 903 C CA . TRP A 1 113 ? -9.184 -1.131 0.628 1.00 90.69 113 TRP A CA 1
ATOM 904 C C . TRP A 1 113 ? -10.417 -1.079 -0.283 1.00 90.69 113 TRP A C 1
ATOM 906 O O . TRP A 1 113 ? -10.355 -0.570 -1.406 1.00 90.69 113 TRP A O 1
ATOM 916 N N . PRO A 1 114 ? -11.553 -1.660 0.131 1.00 89.38 114 PRO A N 1
ATOM 917 C CA . PRO A 1 114 ? -12.772 -1.608 -0.655 1.00 89.38 114 PRO A CA 1
ATOM 918 C C . PRO A 1 114 ? -13.330 -0.182 -0.677 1.00 89.38 114 PRO A C 1
ATOM 920 O O . PRO A 1 114 ? -13.647 0.400 0.357 1.00 89.38 114 PRO A O 1
ATOM 923 N N . VAL A 1 115 ? -13.494 0.363 -1.879 1.00 83.75 115 VAL A N 1
ATOM 924 C CA . VAL A 1 115 ? -14.098 1.692 -2.100 1.00 83.75 115 VAL A CA 1
ATOM 925 C C . VAL A 1 115 ? -15.562 1.612 -2.543 1.00 83.75 115 VAL A C 1
ATOM 927 O O . VAL A 1 115 ? -16.210 2.626 -2.770 1.00 83.75 115 VAL A O 1
ATOM 930 N N . SER A 1 116 ? -16.090 0.398 -2.706 1.00 86.44 116 SER A N 1
ATOM 931 C CA . SER A 1 116 ? -17.490 0.143 -3.051 1.00 86.44 116 SER A CA 1
ATOM 932 C C . SER A 1 116 ? -17.990 -1.145 -2.386 1.00 86.44 116 SER A C 1
ATOM 934 O O . SER A 1 116 ? -17.191 -2.005 -2.001 1.00 86.44 116 SER A O 1
ATOM 936 N N . GLY A 1 117 ? -19.312 -1.272 -2.253 1.00 90.19 117 GLY A N 1
ATOM 937 C CA . GLY A 1 117 ? -19.977 -2.433 -1.654 1.00 90.19 117 GLY A CA 1
ATOM 938 C C . GLY A 1 117 ? -20.115 -2.370 -0.129 1.00 90.19 117 GLY A C 1
ATOM 939 O O . GLY A 1 117 ? -19.959 -1.325 0.492 1.00 90.19 117 GLY A O 1
ATOM 940 N N . GLU A 1 118 ? -20.422 -3.509 0.486 1.00 89.88 118 GLU A N 1
ATOM 941 C CA . GLU A 1 118 ? -20.712 -3.602 1.930 1.00 89.88 118 GLU A CA 1
ATOM 942 C C . GLU A 1 118 ? -19.476 -3.398 2.819 1.00 89.88 118 GLU A C 1
ATOM 944 O O . GLU A 1 118 ? -19.596 -3.084 3.998 1.00 89.88 118 GLU A O 1
ATOM 949 N N . MET A 1 119 ? -18.281 -3.547 2.244 1.00 91.50 119 MET A N 1
ATOM 950 C CA . MET A 1 119 ? -17.004 -3.442 2.954 1.00 91.50 119 MET A CA 1
ATOM 951 C C . MET A 1 119 ? -16.378 -2.040 2.866 1.00 91.50 119 MET A C 1
ATOM 953 O O . MET A 1 119 ? -15.198 -1.883 3.180 1.00 91.50 119 MET A O 1
ATOM 957 N N . ILE A 1 120 ? -17.127 -1.021 2.426 1.00 89.50 120 ILE A N 1
ATOM 958 C CA . ILE A 1 120 ? -16.625 0.361 2.363 1.00 89.50 120 ILE A CA 1
ATOM 959 C C . ILE A 1 120 ? -16.122 0.805 3.742 1.00 89.50 120 ILE A C 1
ATOM 961 O O . ILE A 1 120 ? -16.802 0.649 4.756 1.00 89.50 120 ILE A O 1
ATOM 965 N N . GLY A 1 121 ? -14.914 1.373 3.765 1.00 86.31 121 GLY A N 1
ATOM 966 C CA . GLY A 1 121 ? -14.265 1.880 4.978 1.00 86.31 121 GLY A CA 1
ATOM 967 C C . GLY A 1 121 ? -13.583 0.808 5.834 1.00 86.31 121 GLY A C 1
ATOM 968 O O . GLY A 1 121 ? -12.935 1.145 6.825 1.00 86.31 121 GLY A O 1
ATOM 969 N N . TYR A 1 122 ? -13.697 -0.470 5.469 1.00 90.75 122 TYR A N 1
ATOM 970 C CA . TYR A 1 122 ? -12.895 -1.527 6.073 1.00 90.75 122 TYR A CA 1
ATOM 971 C C . TYR A 1 122 ? -11.517 -1.594 5.415 1.00 90.75 122 TYR A C 1
ATOM 973 O O . TYR A 1 122 ? -11.354 -1.288 4.237 1.00 90.75 122 TYR A O 1
ATOM 981 N N . ILE A 1 123 ? -10.538 -2.095 6.163 1.00 90.19 123 ILE A N 1
ATOM 982 C CA . ILE A 1 123 ? -9.317 -2.650 5.579 1.00 90.19 123 ILE A CA 1
ATOM 983 C C . ILE A 1 123 ? -9.430 -4.165 5.656 1.00 90.19 123 ILE A C 1
ATOM 985 O O . ILE A 1 123 ? -9.670 -4.722 6.726 1.00 90.19 123 ILE A O 1
ATOM 989 N N . CYS A 1 124 ? -9.248 -4.843 4.532 1.00 91.06 124 CYS A N 1
ATOM 990 C CA . CYS A 1 124 ? -9.274 -6.297 4.456 1.00 91.06 124 CYS A CA 1
ATOM 991 C C . CYS A 1 124 ? -7.851 -6.809 4.266 1.00 91.06 124 CYS A C 1
ATOM 993 O O . CYS A 1 124 ? -7.143 -6.330 3.386 1.00 91.06 124 CYS A O 1
ATOM 995 N N . ALA A 1 125 ? -7.440 -7.806 5.039 1.00 89.75 125 ALA A N 1
ATOM 996 C CA . ALA A 1 125 ? -6.139 -8.442 4.896 1.00 89.75 125 ALA A CA 1
ATOM 997 C C . ALA A 1 125 ? -6.276 -9.955 4.810 1.00 89.75 125 ALA A C 1
ATOM 999 O O . ALA A 1 125 ? -7.174 -10.537 5.409 1.00 89.75 125 ALA A O 1
ATOM 1000 N N . ARG A 1 126 ? -5.384 -10.613 4.086 1.00 86.81 126 ARG A N 1
ATOM 1001 C CA . ARG A 1 126 ? -5.283 -12.076 4.065 1.00 86.81 126 ARG A CA 1
ATOM 1002 C C . ARG A 1 126 ? -3.867 -12.485 3.719 1.00 86.81 126 ARG A C 1
ATOM 1004 O O . ARG A 1 126 ? -3.078 -11.654 3.280 1.00 86.81 126 ARG A O 1
ATOM 1011 N N . SER A 1 127 ? -3.566 -13.768 3.871 1.00 80.12 127 SER A N 1
ATOM 1012 C CA . SER A 1 127 ? -2.232 -14.297 3.607 1.00 80.12 127 SER A CA 1
ATOM 1013 C C . SER A 1 127 ? -1.725 -13.931 2.214 1.00 80.12 127 SER A C 1
ATOM 1015 O O . SER A 1 127 ? -0.632 -13.397 2.132 1.00 80.12 127 SER A O 1
ATOM 1017 N N . LEU A 1 128 ? -2.494 -14.162 1.139 1.00 71.25 128 LEU A N 1
ATOM 1018 C CA . LEU A 1 128 ? -2.069 -13.823 -0.230 1.00 71.25 128 LEU A CA 1
ATOM 1019 C C . LEU A 1 128 ? -3.247 -13.421 -1.119 1.00 71.25 128 LEU A C 1
ATOM 1021 O O . LEU A 1 128 ? -4.402 -13.690 -0.770 1.00 71.25 128 LEU A O 1
ATOM 1025 N N . PRO A 1 129 ? -3.003 -12.834 -2.308 1.00 71.19 129 PRO A N 1
ATOM 1026 C CA . PRO A 1 129 ? -4.043 -12.723 -3.316 1.00 71.19 129 PRO A CA 1
ATOM 1027 C C . PRO A 1 129 ? -4.658 -14.105 -3.569 1.00 71.19 129 PRO A C 1
ATOM 1029 O O . PRO A 1 129 ? -3.986 -15.072 -3.895 1.00 71.19 129 PRO A O 1
ATOM 1032 N N . HIS A 1 130 ? -5.965 -14.181 -3.377 1.00 76.75 130 HIS A N 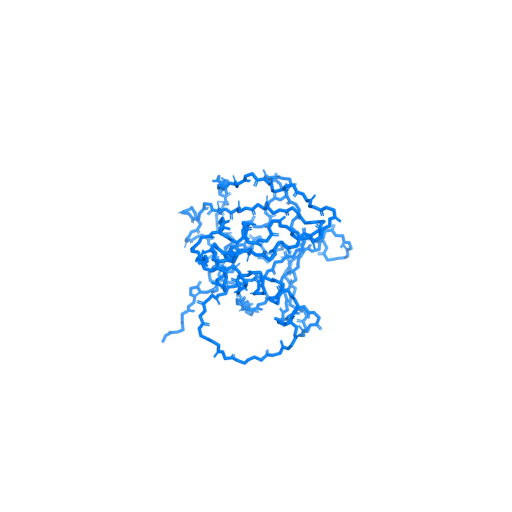1
ATOM 1033 C CA . HIS A 1 130 ? -6.831 -15.348 -3.527 1.00 76.75 130 HIS A CA 1
ATOM 1034 C C . HIS A 1 130 ? -6.606 -16.497 -2.534 1.00 76.75 130 HIS A C 1
ATOM 1036 O O . HIS A 1 130 ? -7.253 -17.530 -2.677 1.00 76.75 130 HIS A O 1
ATOM 1042 N N . PHE A 1 131 ? -5.793 -16.309 -1.487 1.00 76.19 131 PHE A N 1
ATOM 1043 C CA . PHE A 1 131 ? -5.486 -17.369 -0.525 1.00 76.19 131 PHE A CA 1
ATOM 1044 C C . PHE A 1 131 ? -5.592 -16.917 0.936 1.00 76.19 131 PHE A C 1
ATOM 1046 O O . PHE A 1 131 ? -5.172 -15.821 1.316 1.00 76.19 131 PHE A O 1
ATOM 1053 N N . GLY A 1 132 ? -6.113 -17.824 1.762 1.00 81.62 132 GLY A N 1
ATOM 1054 C CA . GLY A 1 132 ? -6.378 -17.597 3.177 1.00 81.62 132 GLY A CA 1
ATOM 1055 C C . GLY A 1 132 ? -7.696 -16.851 3.431 1.00 81.62 132 GLY A C 1
ATOM 1056 O O . GLY A 1 132 ? -8.229 -16.182 2.537 1.00 81.62 132 GLY A O 1
ATOM 1057 N N . PRO A 1 133 ? -8.251 -16.978 4.648 1.00 89.56 133 PRO A N 1
ATOM 1058 C CA . PRO A 1 133 ? -9.442 -16.242 5.042 1.00 89.56 133 PRO A CA 1
ATOM 1059 C C . PRO A 1 133 ? -9.152 -14.740 5.122 1.00 89.56 133 PRO A C 1
ATOM 1061 O O . PRO A 1 133 ? -8.034 -14.318 5.419 1.00 89.56 133 PRO A O 1
ATOM 1064 N N . TRP A 1 134 ? -10.187 -13.935 4.890 1.00 91.00 134 TRP A N 1
ATOM 1065 C CA . TRP A 1 134 ? -10.122 -12.498 5.124 1.00 91.00 134 TRP A CA 1
ATOM 1066 C C . TRP A 1 134 ? -10.149 -12.184 6.619 1.00 91.00 134 TRP A C 1
ATOM 1068 O O . TRP A 1 134 ? -11.031 -12.635 7.347 1.00 91.00 134 TRP A O 1
ATOM 1078 N N . ASN A 1 135 ? -9.206 -11.357 7.049 1.00 90.62 135 ASN A N 1
ATOM 1079 C CA . ASN A 1 135 ? -9.212 -10.642 8.310 1.00 90.62 135 ASN A CA 1
ATOM 1080 C C . ASN A 1 135 ? -9.637 -9.193 8.036 1.00 90.62 135 ASN A C 1
ATOM 1082 O O . ASN A 1 135 ? -8.948 -8.460 7.326 1.00 90.62 135 ASN A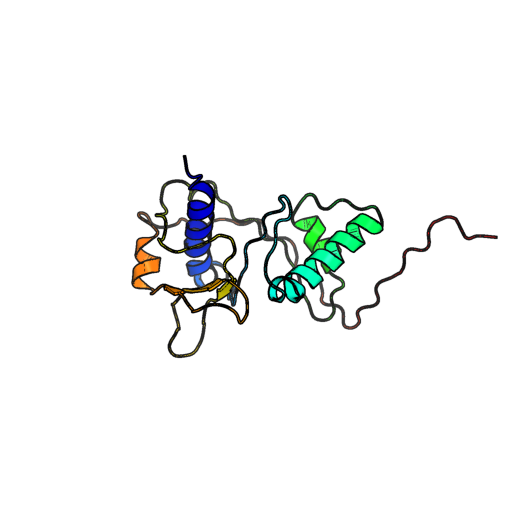 O 1
ATOM 1086 N N . ASN A 1 136 ? -10.798 -8.798 8.552 1.00 92.06 136 ASN A N 1
ATOM 1087 C CA . ASN A 1 136 ? -11.416 -7.513 8.244 1.00 92.06 136 ASN A CA 1
ATOM 1088 C C . ASN A 1 136 ? -11.308 -6.565 9.438 1.00 92.06 136 ASN A C 1
ATOM 1090 O O . ASN A 1 136 ? -11.805 -6.854 10.527 1.00 92.06 136 ASN A O 1
ATOM 1094 N N . PHE A 1 137 ? -10.720 -5.399 9.209 1.00 89.06 137 PHE A N 1
ATOM 1095 C CA . PHE A 1 137 ? -10.563 -4.339 10.193 1.00 89.06 137 PHE A CA 1
ATOM 1096 C C . PHE A 1 137 ? -11.612 -3.262 9.942 1.00 89.06 137 PHE A C 1
ATOM 1098 O O . PHE A 1 137 ? -11.635 -2.638 8.884 1.00 89.06 137 PHE A O 1
ATOM 1105 N N . SER A 1 138 ? -12.496 -3.056 10.917 1.00 89.75 138 SER A N 1
ATOM 1106 C CA . SER A 1 138 ? -13.569 -2.064 10.819 1.00 89.75 138 SER A CA 1
ATOM 1107 C C . SER A 1 138 ? -13.050 -0.623 10.916 1.00 89.75 138 SER A C 1
ATOM 1109 O O . SER A 1 138 ? -12.019 -0.397 11.562 1.00 89.75 138 SER A O 1
ATOM 1111 N N . PRO A 1 139 ? -13.807 0.376 10.418 1.00 86.75 139 PRO A N 1
ATOM 1112 C CA . PRO A 1 139 ? -13.482 1.792 10.604 1.00 86.75 139 PRO A CA 1
ATOM 1113 C C . PRO A 1 139 ? -13.201 2.160 12.067 1.00 86.75 139 PRO A C 1
ATOM 1115 O O . PRO A 1 139 ? -12.244 2.864 12.370 1.00 86.75 139 PRO A O 1
ATOM 1118 N N . SER A 1 140 ? -13.976 1.613 13.013 1.00 87.69 140 SER A N 1
ATOM 1119 C CA . SER A 1 140 ? -13.765 1.851 14.448 1.00 87.69 140 SER A CA 1
ATOM 1120 C C . SER A 1 140 ? -12.459 1.258 14.981 1.00 87.69 140 SER A C 1
ATOM 1122 O O . SER A 1 140 ? -11.945 1.719 15.996 1.00 87.69 140 SER A O 1
ATOM 1124 N N . THR A 1 141 ? -11.958 0.193 14.351 1.00 86.62 141 THR A N 1
ATOM 1125 C CA . THR A 1 141 ? -10.665 -0.419 14.688 1.00 86.62 141 THR A CA 1
ATOM 1126 C C . THR A 1 141 ? -9.532 0.453 14.161 1.00 86.62 141 THR A C 1
ATOM 1128 O O . THR A 1 141 ? -8.606 0.754 14.907 1.00 86.62 141 THR A O 1
ATOM 1131 N N . ILE A 1 142 ? -9.664 0.926 12.919 1.00 83.81 142 ILE A N 1
ATOM 1132 C CA . ILE A 1 142 ? -8.702 1.809 12.246 1.00 83.81 142 ILE A CA 1
ATOM 1133 C C . ILE A 1 142 ? -8.592 3.155 12.977 1.00 83.81 142 ILE A C 1
ATOM 1135 O O . ILE A 1 142 ? -7.497 3.603 13.299 1.00 83.81 142 ILE A O 1
ATOM 1139 N N . ALA A 1 143 ? -9.722 3.749 13.365 1.00 82.25 143 ALA A N 1
ATOM 1140 C CA . ALA A 1 143 ? -9.753 5.004 14.117 1.00 82.25 143 ALA A CA 1
ATOM 1141 C C . ALA A 1 143 ? -9.054 4.916 15.488 1.00 82.25 143 ALA A C 1
ATOM 1143 O O . ALA A 1 143 ? -8.624 5.927 16.033 1.00 82.25 143 ALA A O 1
ATOM 1144 N N . LYS A 1 144 ? -8.929 3.712 16.065 1.00 85.50 144 LYS A N 1
ATOM 1145 C CA . LYS A 1 144 ? -8.260 3.483 17.358 1.00 85.50 144 LYS A CA 1
ATOM 1146 C C . LYS A 1 144 ? -6.756 3.227 17.233 1.00 85.50 144 LYS A C 1
ATOM 1148 O O . LYS A 1 144 ? -6.099 3.097 18.272 1.00 85.50 144 LYS A O 1
ATOM 1153 N N . LEU A 1 145 ? -6.223 3.131 16.010 1.00 81.00 145 LEU A N 1
ATOM 1154 C CA . LEU A 1 145 ? -4.793 2.922 15.767 1.00 81.00 145 LEU A CA 1
ATOM 1155 C C . LEU A 1 145 ? -3.981 4.121 16.216 1.00 81.00 145 LEU A C 1
ATOM 1157 O O . LEU A 1 145 ? -2.947 3.948 16.854 1.00 81.00 145 LEU A O 1
ATOM 1161 N N . CYS A 1 146 ? -4.482 5.320 15.953 1.00 75.94 146 CYS A N 1
ATOM 1162 C CA . CYS A 1 146 ? -3.802 6.554 16.294 1.00 75.94 146 CYS A CA 1
ATOM 1163 C C . CYS A 1 146 ? -4.300 7.079 17.637 1.00 75.94 146 CYS A C 1
ATOM 1165 O O . CYS A 1 146 ? -5.495 7.257 17.859 1.00 75.94 146 CYS A O 1
ATOM 1167 N N . THR A 1 147 ? -3.373 7.331 18.558 1.00 75.25 147 THR A N 1
ATOM 1168 C CA . THR A 1 147 ? -3.680 7.984 19.842 1.00 75.25 147 THR A CA 1
ATOM 1169 C C . THR A 1 147 ? -3.741 9.502 19.728 1.00 75.25 147 THR A C 1
ATOM 1171 O O . THR A 1 147 ? -4.274 10.163 20.618 1.00 75.25 147 THR A O 1
ATOM 1174 N N . LYS A 1 148 ? -3.202 10.051 18.637 1.00 75.44 148 LYS A N 1
ATOM 1175 C CA . LYS A 1 148 ? -3.180 11.475 18.313 1.00 75.44 148 LYS A CA 1
ATOM 1176 C C . LYS A 1 148 ? -3.572 11.676 16.850 1.00 75.44 148 LYS A C 1
ATOM 1178 O O . LYS A 1 148 ? -3.376 10.752 16.059 1.00 75.44 148 LYS A O 1
ATOM 1183 N N . PRO A 1 149 ? -4.080 12.862 16.480 1.00 73.31 149 PRO A N 1
ATOM 1184 C CA . PRO A 1 149 ? -4.268 13.217 15.081 1.00 73.31 149 PRO A CA 1
ATOM 1185 C C . PRO A 1 149 ? -2.963 13.035 14.304 1.00 73.31 149 PRO A C 1
ATOM 1187 O O . PRO A 1 149 ? -1.906 13.481 14.756 1.00 73.31 149 PRO A O 1
ATOM 1190 N N . ILE A 1 150 ? -3.039 12.369 13.155 1.00 74.50 150 ILE A N 1
ATOM 1191 C CA . ILE A 1 150 ? -1.905 12.266 12.242 1.00 74.50 150 ILE A CA 1
ATOM 1192 C C . ILE A 1 150 ? -1.781 13.610 11.531 1.00 74.50 150 ILE A C 1
ATOM 1194 O O . ILE A 1 150 ? -2.741 14.094 10.930 1.00 74.50 150 ILE A O 1
ATOM 1198 N N . VAL A 1 151 ? -0.605 14.222 11.611 1.00 76.81 151 VAL A N 1
ATOM 1199 C CA . VAL A 1 151 ? -0.298 15.398 10.797 1.00 76.81 151 VAL A CA 1
ATOM 1200 C C . VAL A 1 151 ? -0.117 14.923 9.363 1.00 76.81 151 VAL A C 1
ATOM 1202 O O . VAL A 1 151 ? 0.632 13.977 9.125 1.00 76.81 151 VAL A O 1
ATOM 1205 N N . ARG A 1 152 ? -0.807 15.570 8.415 1.00 79.50 152 ARG A N 1
ATOM 1206 C CA . ARG A 1 152 ? -0.672 15.275 6.986 1.00 79.50 152 ARG A CA 1
ATOM 1207 C C . ARG A 1 152 ? 0.815 15.349 6.600 1.00 79.50 152 ARG A C 1
ATOM 1209 O O . ARG A 1 152 ? 1.379 16.446 6.655 1.00 79.50 152 ARG A O 1
ATOM 1216 N N . PRO A 1 153 ? 1.452 14.225 6.219 1.00 75.38 153 PRO A N 1
ATOM 1217 C CA . PRO A 1 153 ? 2.848 14.243 5.823 1.00 75.38 153 PRO A CA 1
ATOM 1218 C C . PRO A 1 153 ? 3.007 14.994 4.497 1.00 75.38 153 PRO A C 1
ATOM 1220 O O . PRO A 1 153 ? 2.053 15.175 3.735 1.00 75.38 153 PRO A O 1
ATOM 1223 N N . HIS A 1 154 ? 4.226 15.417 4.192 1.00 79.25 154 HIS A N 1
ATOM 1224 C CA . HIS A 1 154 ? 4.566 15.948 2.874 1.00 79.25 154 HIS A CA 1
ATOM 1225 C C . HIS A 1 154 ? 5.425 14.902 2.164 1.00 79.25 154 HIS A C 1
ATOM 1227 O O . HIS A 1 154 ? 6.651 14.975 2.245 1.00 79.25 154 HIS A O 1
ATOM 1233 N N . PRO A 1 155 ? 4.806 13.873 1.550 1.00 76.50 155 PRO A N 1
ATOM 1234 C CA . PRO A 1 155 ? 5.568 12.831 0.889 1.00 76.50 155 PRO A CA 1
ATOM 1235 C C . PRO A 1 155 ? 6.354 13.423 -0.278 1.00 76.50 155 PRO A C 1
ATOM 1237 O O . PRO A 1 155 ? 5.879 14.333 -0.965 1.00 76.50 155 PRO A O 1
ATOM 1240 N N . LYS A 1 156 ? 7.538 12.873 -0.536 1.00 80.69 156 LYS A N 1
ATOM 1241 C CA . LYS A 1 156 ? 8.224 13.132 -1.801 1.00 80.69 156 LYS A CA 1
ATOM 1242 C C . LYS A 1 156 ? 7.570 12.259 -2.858 1.00 80.69 156 LYS A C 1
ATOM 1244 O O . LYS A 1 156 ? 7.466 11.045 -2.683 1.00 80.69 156 LYS A O 1
ATOM 1249 N N . ILE A 1 157 ? 7.111 12.891 -3.929 1.00 80.25 157 ILE A N 1
ATOM 1250 C CA . ILE A 1 157 ? 6.464 12.223 -5.055 1.00 80.25 157 ILE A CA 1
ATOM 1251 C C . ILE A 1 157 ? 7.343 12.458 -6.277 1.00 80.25 157 ILE A C 1
ATOM 1253 O O . ILE A 1 157 ? 7.699 13.605 -6.554 1.00 80.25 157 ILE A O 1
ATOM 1257 N N . SER A 1 158 ? 7.721 11.395 -6.984 1.00 82.88 158 SER A N 1
ATOM 1258 C CA . SER A 1 158 ? 8.347 11.547 -8.298 1.00 82.88 158 SER A CA 1
ATOM 1259 C C . SER A 1 158 ? 7.307 11.928 -9.350 1.00 82.88 158 SER A C 1
ATOM 1261 O O . SER A 1 158 ? 6.107 11.714 -9.168 1.00 82.88 158 SER A O 1
ATOM 1263 N N . GLU A 1 159 ? 7.771 12.429 -10.490 1.00 84.12 159 GLU A N 1
ATOM 1264 C CA . GLU A 1 159 ? 6.925 12.525 -11.678 1.00 84.12 159 GLU A CA 1
ATOM 1265 C C . GLU A 1 159 ? 6.418 11.131 -12.080 1.00 84.12 159 GLU A C 1
ATOM 1267 O O . GLU A 1 159 ? 7.094 10.117 -11.857 1.00 84.12 159 GLU A O 1
ATOM 1272 N N . GLN A 1 160 ? 5.197 11.090 -12.613 1.00 82.88 160 GLN A N 1
ATOM 1273 C CA . GLN A 1 160 ? 4.586 9.872 -13.135 1.00 82.88 160 GLN A CA 1
ATOM 1274 C C . GLN A 1 160 ? 5.192 9.522 -14.492 1.00 82.88 160 GLN A C 1
ATOM 1276 O O . GLN A 1 160 ? 5.378 10.399 -15.334 1.00 82.88 160 GLN A O 1
ATOM 1281 N N . THR A 1 161 ? 5.455 8.238 -14.730 1.00 83.94 161 THR A N 1
ATOM 1282 C CA . THR A 1 161 ? 5.862 7.761 -16.056 1.00 83.94 161 THR A CA 1
ATOM 1283 C C . THR A 1 161 ? 4.685 7.806 -17.027 1.00 83.94 161 THR A C 1
ATOM 1285 O O . THR A 1 161 ? 3.537 7.554 -16.646 1.00 83.94 161 THR A O 1
ATOM 1288 N N . GLU A 1 162 ? 4.966 8.077 -18.299 1.00 81.62 162 GLU A N 1
ATOM 1289 C CA . GLU A 1 162 ? 3.964 7.942 -19.354 1.00 81.62 162 GLU A CA 1
ATOM 1290 C C . GLU A 1 162 ? 3.765 6.455 -19.698 1.00 81.62 162 GLU A C 1
ATOM 1292 O O . GLU A 1 162 ? 4.748 5.737 -19.887 1.00 81.62 162 GLU A O 1
ATOM 1297 N N . PRO A 1 163 ? 2.517 5.959 -19.755 1.00 79.19 163 PRO A N 1
ATOM 1298 C CA . PRO A 1 163 ? 2.250 4.561 -20.066 1.00 79.19 163 PRO A CA 1
ATOM 1299 C C . PRO A 1 163 ? 2.527 4.255 -21.542 1.00 79.19 163 PRO A C 1
ATOM 1301 O O . PRO A 1 163 ? 2.015 4.926 -22.439 1.00 79.19 163 PRO A O 1
ATOM 1304 N N . GLU A 1 164 ? 3.268 3.179 -21.807 1.00 76.88 164 GLU A N 1
ATOM 1305 C CA . GLU A 1 164 ? 3.541 2.729 -23.174 1.00 76.88 164 GLU A CA 1
ATOM 1306 C C . GLU A 1 164 ? 2.419 1.835 -23.726 1.00 76.88 164 GLU A C 1
ATOM 1308 O O . GLU A 1 164 ? 1.839 0.993 -23.032 1.00 76.88 164 GLU A O 1
ATOM 1313 N N . SER A 1 165 ? 2.109 1.988 -25.014 1.00 68.44 165 SER A N 1
ATOM 1314 C CA . SER A 1 165 ? 1.076 1.199 -25.702 1.00 68.44 165 SER A CA 1
ATOM 1315 C C . SER A 1 165 ? 1.546 -0.199 -26.113 1.00 68.44 165 SER A C 1
ATOM 1317 O O . SER A 1 165 ? 0.718 -1.079 -26.339 1.00 68.44 165 SER A O 1
ATOM 1319 N N . ALA A 1 166 ? 2.859 -0.420 -26.192 1.00 67.19 166 ALA A N 1
ATOM 1320 C CA . ALA A 1 166 ? 3.461 -1.698 -26.536 1.00 67.19 166 ALA A CA 1
ATOM 1321 C C . ALA A 1 166 ? 4.651 -1.982 -25.621 1.00 6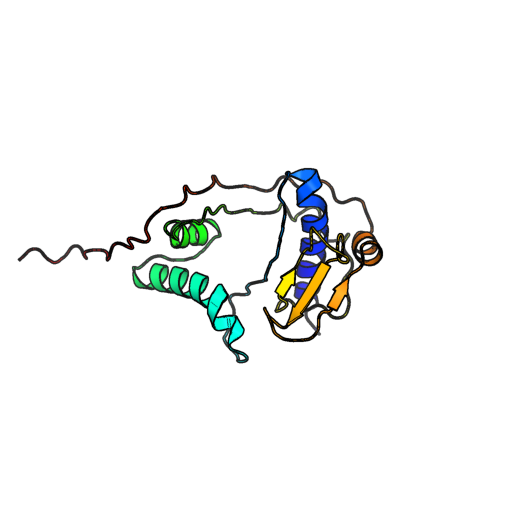7.19 166 ALA A C 1
ATOM 1323 O O . ALA A 1 166 ? 5.487 -1.117 -25.390 1.00 67.19 166 ALA A O 1
ATOM 1324 N N . TRP A 1 167 ? 4.757 -3.220 -25.144 1.00 63.44 167 TRP A N 1
ATOM 1325 C CA . TRP A 1 167 ? 5.930 -3.674 -24.405 1.00 63.44 167 TRP A CA 1
ATOM 1326 C C . TRP A 1 167 ? 7.040 -4.062 -25.384 1.00 63.44 167 TRP A C 1
ATOM 1328 O O . TRP A 1 167 ? 7.253 -5.238 -25.678 1.00 63.44 167 TRP A O 1
ATOM 1338 N N . THR A 1 168 ? 7.738 -3.077 -25.944 1.00 56.69 168 THR A N 1
ATOM 1339 C CA . THR A 1 168 ? 8.956 -3.333 -26.720 1.00 56.69 168 THR A CA 1
ATOM 1340 C C . THR A 1 168 ? 10.139 -3.230 -25.789 1.00 56.69 168 THR A C 1
ATOM 1342 O O . THR A 1 168 ? 10.718 -2.163 -25.643 1.00 56.69 168 THR A O 1
ATOM 1345 N N . ILE A 1 169 ? 10.502 -4.329 -25.132 1.00 54.84 169 ILE A N 1
ATOM 1346 C CA . ILE A 1 169 ? 11.718 -4.321 -24.321 1.00 54.84 169 ILE A CA 1
ATOM 1347 C C . ILE A 1 169 ? 12.902 -4.414 -25.278 1.00 54.84 169 ILE A C 1
ATOM 1349 O O . ILE A 1 169 ? 13.079 -5.470 -25.900 1.00 54.84 169 ILE A O 1
ATOM 1353 N N . PRO A 1 170 ? 13.742 -3.377 -25.399 1.00 54.91 170 PRO A N 1
ATOM 1354 C CA . PRO A 1 170 ? 14.941 -3.492 -26.202 1.00 54.91 170 PRO A CA 1
ATOM 1355 C C . PRO A 1 170 ? 15.840 -4.553 -25.557 1.00 54.91 170 PRO A C 1
ATOM 1357 O O . PRO A 1 170 ? 16.017 -4.596 -24.333 1.00 54.91 170 PRO A O 1
ATOM 1360 N N . ILE A 1 171 ? 16.387 -5.456 -26.366 1.00 54.06 171 ILE A N 1
ATOM 1361 C CA . ILE A 1 171 ? 17.553 -6.240 -25.957 1.00 54.06 171 ILE A CA 1
ATOM 1362 C C . ILE A 1 171 ? 18.734 -5.280 -26.122 1.00 54.06 171 ILE A C 1
ATOM 1364 O O . ILE A 1 171 ? 18.929 -4.799 -27.240 1.00 54.06 171 ILE A O 1
ATOM 1368 N N . PRO A 1 172 ? 19.490 -4.943 -25.061 1.00 51.59 172 PRO A N 1
ATOM 1369 C CA . PRO A 1 172 ? 20.660 -4.096 -25.223 1.00 51.59 172 PRO A CA 1
ATOM 1370 C C . PRO A 1 172 ? 21.631 -4.802 -26.169 1.00 51.59 172 PRO A C 1
ATOM 1372 O O . PRO A 1 172 ? 22.100 -5.901 -25.871 1.00 51.59 172 PRO A O 1
ATOM 1375 N N . THR A 1 173 ? 21.926 -4.196 -27.316 1.00 48.72 173 THR A N 1
ATOM 1376 C CA . THR A 1 173 ? 23.104 -4.578 -28.092 1.00 48.72 173 THR A CA 1
ATOM 1377 C C . THR A 1 173 ? 24.319 -4.223 -27.253 1.00 48.72 173 THR A C 1
ATOM 1379 O O . THR A 1 173 ? 24.565 -3.047 -26.977 1.00 48.72 173 THR A O 1
ATOM 1382 N N . LEU A 1 174 ? 25.049 -5.245 -26.806 1.00 46.34 174 LEU A N 1
ATOM 1383 C CA . LEU A 1 174 ? 26.345 -5.062 -26.167 1.00 46.34 174 LEU A CA 1
ATOM 1384 C C . LEU A 1 174 ? 27.248 -4.276 -27.135 1.00 46.34 174 LEU A C 1
ATOM 1386 O O . LEU A 1 174 ? 27.275 -4.600 -28.327 1.00 46.34 174 LEU A O 1
ATOM 1390 N N . PRO A 1 175 ? 27.984 -3.251 -26.672 1.00 46.44 175 PRO A N 1
ATOM 1391 C CA . PRO A 1 175 ? 28.984 -2.589 -27.497 1.00 46.44 175 PRO A CA 1
ATOM 1392 C C . PRO A 1 175 ? 30.126 -3.584 -27.739 1.00 46.44 175 PRO A C 1
ATOM 1394 O O . PRO A 1 175 ? 31.026 -3.726 -26.915 1.00 46.44 175 PRO A O 1
ATOM 1397 N N . GLY A 1 176 ? 30.038 -4.335 -28.836 1.00 49.44 176 GLY A N 1
ATOM 1398 C CA . GLY A 1 176 ? 30.993 -5.391 -29.171 1.00 49.44 176 GLY A CA 1
ATOM 1399 C C . GLY A 1 176 ? 30.733 -6.107 -30.495 1.00 49.44 176 GLY A C 1
ATOM 1400 O O . GLY A 1 176 ? 31.688 -6.591 -31.088 1.00 49.44 176 GLY A O 1
ATOM 1401 N N . ASP A 1 177 ? 29.503 -6.104 -31.013 1.00 46.25 177 ASP A N 1
ATOM 1402 C CA . ASP A 1 177 ? 29.210 -6.716 -32.315 1.00 46.25 177 ASP A CA 1
ATOM 1403 C C . ASP A 1 177 ? 29.256 -5.673 -33.442 1.00 46.25 177 ASP A C 1
ATOM 1405 O O . ASP A 1 177 ? 28.239 -5.269 -34.004 1.00 46.25 177 ASP A O 1
ATOM 1409 N N . GLN A 1 178 ? 30.469 -5.225 -33.770 1.00 39.41 178 GLN A N 1
ATOM 1410 C CA . GLN A 1 178 ? 30.806 -4.830 -35.138 1.00 39.41 178 GLN A CA 1
ATOM 1411 C C . GLN A 1 178 ? 31.949 -5.734 -35.608 1.00 39.41 178 GLN A C 1
ATOM 1413 O O . GLN A 1 178 ? 33.088 -5.574 -35.169 1.00 39.41 178 GLN A O 1
ATOM 1418 N N . LEU A 1 179 ? 31.607 -6.710 -36.454 1.00 39.25 179 LEU A N 1
ATOM 1419 C CA . LEU A 1 179 ? 32.541 -7.421 -37.329 1.00 39.25 179 LEU A CA 1
ATOM 1420 C C . LEU A 1 179 ? 32.577 -6.720 -38.687 1.00 39.25 179 LEU A C 1
ATOM 1422 O O . LEU A 1 179 ? 31.480 -6.368 -39.179 1.00 39.25 179 LEU A O 1
#

Organism: Rhizophagus irregularis (strain DAOM 197198w) (NCBI:txid1432141)

Sequence (179 aa):
MSDNGAHYHSSELMAIIAHWNEWYQIEVRDWQFLEPGEAKSTIDSHHAAISILLLIAVRYVRIGYDVREGKDIVEAAKHLSGTSLANLEPDRDQLGSNVKTIKGISNLFYWKWPVSGEMIGYICARSLPHFGPWNNFSPSTIAKLCTKPIVRPHPKISEQTEPESAWTIPIPTLPGDQL

pLDDT: mean 71.29, std 15.19, range [31.3, 92.06]

Foldseek 3Di:
DDDCVQQLVVQLVLLQLLCCCVQPVDDDFKDAADDPDDDDDDDCLCCPPVVLQCVLQVVCVVVPHHDDDPVSSCVSCLLPAPDKDKDKAWDCPQRRPFFDGDPPDGNQWIWGADCDDPLHQWIWIANHVVDGDIDIHHNVNSVVGGPDDDDNTDIDMGDMRDHHNDNPDDDDDDPPPDD

Radius of gyration: 18.91 Å; chains: 1; bounding box: 53×37×59 Å